Protein AF-A0A968IZB3-F1 (afdb_monomer)

Foldseek 3Di:
DDDPPPPPDDDPVLLVVLLVVVVVVVVVCVVVVNQKDKDKDALVSLSSNVVSQVCVCVVCPCVQWHWDWASADPDPPDRITMIIIHGPPPDD

pLDDT: mean 84.04, std 14.96, range [40.03, 95.81]

Structure (mmCIF, N/CA/C/O backbone):
data_AF-A0A968IZB3-F1
#
_entry.id   AF-A0A968IZB3-F1
#
loop_
_atom_site.group_PDB
_atom_site.id
_atom_site.type_symbol
_atom_site.label_atom_id
_atom_site.label_alt_id
_atom_site.label_comp_id
_atom_site.label_asym_id
_atom_site.label_entity_id
_atom_site.label_seq_id
_atom_site.pdbx_PDB_ins_code
_atom_site.Cartn_x
_atom_site.Cartn_y
_atom_site.Cartn_z
_atom_site.occupancy
_atom_site.B_iso_or_equiv
_atom_site.auth_seq_id
_atom_site.auth_comp_id
_atom_site.auth_asym_id
_atom_site.auth_atom_id
_atom_site.pdbx_PDB_model_num
ATOM 1 N N . MET A 1 1 ? -8.982 -29.544 -18.329 1.00 43.62 1 MET A N 1
ATOM 2 C CA . MET A 1 1 ? -7.962 -28.482 -18.455 1.00 43.62 1 MET A CA 1
ATOM 3 C C . MET A 1 1 ? -8.080 -27.624 -17.207 1.00 43.62 1 MET A C 1
ATOM 5 O O . MET A 1 1 ? -9.008 -26.835 -17.112 1.00 43.62 1 MET A O 1
ATOM 9 N N . GLU A 1 2 ? -7.256 -27.879 -16.192 1.00 49.62 2 GLU A N 1
ATOM 10 C CA . GLU A 1 2 ? -7.205 -27.007 -15.012 1.00 49.62 2 GLU A CA 1
ATOM 11 C C . GLU A 1 2 ? -6.481 -25.709 -15.401 1.00 49.62 2 GLU A C 1
ATOM 13 O O . GLU A 1 2 ? -5.482 -25.781 -16.126 1.00 49.62 2 GLU A O 1
ATOM 18 N N . PRO A 1 3 ? -6.962 -24.526 -14.979 1.00 50.59 3 PRO A N 1
ATOM 19 C CA . PRO A 1 3 ? -6.251 -23.286 -15.248 1.00 50.59 3 PRO A CA 1
ATOM 20 C C . PRO A 1 3 ? -4.865 -23.354 -14.588 1.00 50.59 3 PRO A C 1
ATOM 22 O O . PRO A 1 3 ? -4.740 -23.884 -13.477 1.00 50.59 3 PRO A O 1
ATOM 25 N N . PRO A 1 4 ? -3.807 -22.849 -15.246 1.00 49.22 4 PRO A N 1
ATOM 26 C CA . PRO A 1 4 ? -2.474 -22.870 -14.668 1.00 49.22 4 PRO A CA 1
ATOM 27 C C . PRO A 1 4 ? -2.507 -22.145 -13.320 1.00 49.22 4 PRO A C 1
ATOM 29 O O . PRO A 1 4 ? -2.912 -20.986 -13.232 1.00 49.22 4 PRO A O 1
ATOM 32 N N . LYS A 1 5 ? -2.084 -22.834 -12.253 1.00 51.88 5 LYS A N 1
ATOM 33 C CA . LYS A 1 5 ? -1.854 -22.220 -10.941 1.00 51.88 5 LYS A CA 1
ATOM 34 C C . LYS A 1 5 ? -0.664 -21.276 -11.088 1.00 51.88 5 LYS A C 1
ATOM 36 O O . LYS A 1 5 ? 0.480 -21.687 -10.898 1.00 51.88 5 LYS A O 1
ATOM 41 N N . VAL A 1 6 ? -0.924 -20.031 -11.483 1.00 54.88 6 VAL A N 1
ATOM 42 C CA . VAL A 1 6 ? 0.084 -18.972 -11.530 1.00 54.88 6 VAL A CA 1
ATOM 43 C C . VAL A 1 6 ? 0.577 -18.772 -10.100 1.00 54.88 6 VAL A C 1
ATOM 45 O O . VAL A 1 6 ? -0.084 -18.147 -9.274 1.00 54.88 6 VAL A O 1
ATOM 48 N N . LYS A 1 7 ? 1.727 -19.368 -9.774 1.00 58.19 7 LYS A N 1
ATOM 49 C CA . LYS A 1 7 ? 2.427 -19.076 -8.526 1.00 58.19 7 LYS A CA 1
ATOM 50 C C . LYS A 1 7 ? 3.003 -17.679 -8.676 1.00 58.19 7 LYS A C 1
ATOM 52 O O . LYS A 1 7 ? 4.009 -17.494 -9.356 1.00 58.19 7 LYS A O 1
ATOM 57 N N . ILE A 1 8 ? 2.336 -16.704 -8.073 1.00 64.81 8 ILE A N 1
ATOM 58 C CA . ILE A 1 8 ? 2.822 -15.331 -8.026 1.00 64.81 8 ILE A CA 1
ATOM 59 C C . ILE A 1 8 ? 4.086 -15.347 -7.159 1.00 64.81 8 ILE A C 1
ATOM 61 O O . ILE A 1 8 ? 4.014 -15.448 -5.936 1.00 64.81 8 ILE A O 1
ATOM 65 N N . GLN A 1 9 ? 5.257 -15.330 -7.799 1.00 70.81 9 GLN A N 1
ATOM 66 C CA . GLN A 1 9 ? 6.517 -15.114 -7.099 1.00 70.81 9 GLN A CA 1
ATOM 67 C C . GLN A 1 9 ? 6.599 -13.636 -6.744 1.00 70.81 9 GLN A C 1
ATOM 69 O O . GLN A 1 9 ? 6.675 -12.775 -7.623 1.00 70.81 9 GLN A O 1
ATOM 74 N N . VAL A 1 10 ? 6.563 -13.348 -5.448 1.00 77.50 10 VAL A N 1
ATOM 75 C CA . VAL A 1 10 ? 6.714 -11.991 -4.934 1.00 77.50 10 VAL A CA 1
ATOM 76 C C . VAL A 1 10 ? 7.975 -11.934 -4.094 1.00 77.50 10 VAL A C 1
ATOM 78 O O . VAL A 1 10 ? 8.164 -12.736 -3.180 1.00 77.50 10 VAL A O 1
ATOM 81 N N . ASN A 1 11 ? 8.855 -10.991 -4.421 1.00 87.56 11 ASN A N 1
ATOM 82 C CA . ASN A 1 11 ? 10.038 -10.731 -3.621 1.00 87.56 11 ASN A CA 1
ATOM 83 C C . ASN A 1 11 ? 9.603 -10.115 -2.286 1.00 87.56 11 ASN A C 1
ATOM 85 O O . ASN A 1 11 ? 9.033 -9.025 -2.265 1.00 87.56 11 ASN A O 1
ATOM 89 N N . ARG A 1 12 ? 9.900 -10.800 -1.178 1.00 89.25 12 ARG A N 1
ATOM 90 C CA . ARG A 1 12 ? 9.583 -10.336 0.176 1.00 89.25 12 ARG A CA 1
ATOM 91 C C . ARG A 1 12 ? 10.101 -8.917 0.441 1.00 89.25 12 ARG A C 1
ATOM 93 O O . ARG A 1 12 ? 9.346 -8.099 0.950 1.00 89.25 12 ARG A O 1
ATOM 100 N N . ALA A 1 13 ? 11.334 -8.607 0.040 1.00 92.56 13 ALA A N 1
ATOM 101 C CA . ALA A 1 13 ? 11.909 -7.277 0.243 1.00 92.56 13 ALA A CA 1
ATOM 102 C C . ALA A 1 13 ? 11.135 -6.194 -0.527 1.00 92.56 13 ALA A C 1
ATOM 104 O O . ALA A 1 13 ? 10.952 -5.090 -0.023 1.00 92.56 13 ALA A O 1
ATOM 105 N N . ALA A 1 14 ? 10.628 -6.525 -1.720 1.00 91.38 14 ALA A N 1
ATOM 106 C CA . ALA A 1 14 ? 9.781 -5.616 -2.488 1.00 91.38 14 ALA A CA 1
ATOM 107 C C . ALA A 1 14 ? 8.416 -5.409 -1.813 1.00 91.38 14 ALA A C 1
ATOM 109 O O . ALA A 1 14 ? 7.927 -4.285 -1.775 1.00 91.38 14 ALA A O 1
ATOM 110 N N . VAL A 1 15 ? 7.820 -6.458 -1.228 1.00 93.56 15 VAL A N 1
ATOM 111 C CA . VAL A 1 15 ? 6.576 -6.332 -0.441 1.00 93.56 15 VAL A CA 1
ATOM 112 C C . VAL A 1 15 ? 6.790 -5.447 0.777 1.00 93.56 15 VAL A C 1
ATOM 114 O O . VAL A 1 15 ? 5.993 -4.546 1.005 1.00 93.56 15 VAL A O 1
ATOM 117 N N . GLU A 1 16 ? 7.856 -5.677 1.546 1.00 94.94 16 GLU A N 1
ATOM 118 C CA . GLU A 1 16 ? 8.160 -4.883 2.743 1.00 94.94 16 GLU A CA 1
ATOM 119 C C . GLU A 1 16 ? 8.392 -3.410 2.379 1.00 94.94 16 GLU A C 1
ATOM 121 O O . GLU A 1 16 ? 7.825 -2.524 3.016 1.00 94.94 16 GLU A O 1
ATOM 126 N N . ALA A 1 17 ? 9.129 -3.140 1.296 1.00 94.50 17 ALA A N 1
ATOM 127 C CA . ALA A 1 17 ? 9.324 -1.783 0.796 1.00 94.50 17 ALA A CA 1
ATOM 128 C C . ALA A 1 17 ? 8.008 -1.138 0.320 1.00 94.50 17 ALA A C 1
ATOM 130 O O . ALA A 1 17 ? 7.732 0.013 0.659 1.00 94.50 17 ALA A O 1
ATOM 131 N N . ALA A 1 18 ? 7.183 -1.859 -0.447 1.00 94.94 18 ALA A N 1
ATOM 132 C CA . ALA A 1 18 ? 5.890 -1.364 -0.918 1.00 94.94 18 ALA A CA 1
ATOM 133 C C . ALA A 1 18 ? 4.927 -1.090 0.247 1.00 94.94 18 ALA A C 1
ATOM 135 O O . ALA A 1 18 ? 4.238 -0.072 0.242 1.00 94.94 18 ALA A O 1
ATOM 136 N N . LEU A 1 19 ? 4.923 -1.955 1.265 1.00 95.50 19 LEU A N 1
ATOM 137 C CA . LEU A 1 19 ? 4.123 -1.801 2.475 1.00 95.50 19 LEU A CA 1
ATOM 138 C C . LEU A 1 19 ? 4.549 -0.559 3.260 1.00 95.50 19 LEU A C 1
ATOM 140 O O . LEU A 1 19 ? 3.708 0.293 3.523 1.00 95.50 19 LEU A O 1
ATOM 144 N N . GLN A 1 20 ? 5.845 -0.397 3.544 1.00 95.81 20 GLN A N 1
ATOM 145 C CA . GLN A 1 20 ? 6.357 0.782 4.252 1.00 95.81 20 GLN A CA 1
ATOM 146 C C . GLN A 1 20 ? 6.017 2.087 3.524 1.00 95.81 20 GLN A C 1
ATOM 148 O O . GLN A 1 20 ? 5.577 3.055 4.151 1.00 95.81 20 GLN A O 1
ATOM 153 N N . LYS A 1 21 ? 6.190 2.123 2.197 1.00 94.56 21 LYS A N 1
ATOM 154 C CA . LYS A 1 21 ? 5.851 3.304 1.395 1.00 94.56 21 LYS A CA 1
ATOM 155 C C . LYS A 1 21 ? 4.345 3.591 1.407 1.00 94.56 21 LYS A C 1
ATOM 157 O O . LYS A 1 21 ? 3.961 4.743 1.597 1.00 94.56 21 LYS A O 1
ATOM 162 N N . LEU A 1 22 ? 3.505 2.565 1.239 1.00 94.25 22 LEU A N 1
ATOM 163 C CA . LEU A 1 22 ? 2.046 2.703 1.281 1.00 94.25 22 LEU A CA 1
ATOM 164 C C . LEU A 1 22 ? 1.575 3.190 2.657 1.00 94.25 22 LEU A C 1
ATOM 166 O O . LEU A 1 22 ? 0.771 4.114 2.738 1.00 94.25 22 LEU A O 1
ATOM 170 N N . GLU A 1 23 ? 2.104 2.618 3.739 1.00 95.06 23 GLU A N 1
ATOM 171 C CA . GLU A 1 23 ? 1.804 3.051 5.105 1.00 95.06 23 GLU A CA 1
ATOM 172 C C . GLU A 1 23 ? 2.202 4.506 5.340 1.00 95.06 23 GLU A C 1
ATOM 174 O O . GLU A 1 23 ? 1.425 5.266 5.912 1.00 95.06 23 GLU A O 1
ATOM 179 N N . THR A 1 24 ? 3.384 4.904 4.869 1.00 94.88 24 THR A N 1
ATOM 180 C CA . THR A 1 24 ? 3.862 6.286 4.988 1.00 94.88 24 THR A CA 1
ATOM 181 C C . THR A 1 24 ? 2.929 7.241 4.250 1.00 94.88 24 THR A C 1
ATOM 183 O O . THR A 1 24 ? 2.503 8.237 4.824 1.00 94.88 24 THR A O 1
ATOM 186 N N . ALA A 1 25 ? 2.536 6.909 3.015 1.00 92.62 25 ALA A N 1
ATOM 187 C CA . ALA A 1 25 ? 1.614 7.725 2.229 1.00 92.62 25 ALA A CA 1
ATOM 188 C C . ALA A 1 25 ? 0.252 7.898 2.924 1.00 92.62 25 ALA A C 1
ATOM 190 O O . ALA A 1 25 ? -0.284 9.003 2.96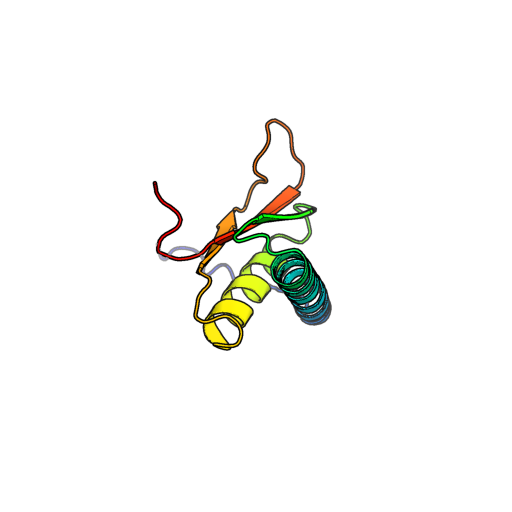8 1.00 92.62 25 ALA A O 1
ATOM 191 N N . VAL A 1 26 ? -0.284 6.827 3.518 1.00 92.56 26 VAL A N 1
ATOM 192 C CA . VAL A 1 26 ? -1.539 6.878 4.284 1.00 92.56 26 VAL A CA 1
ATOM 193 C C . VAL A 1 26 ? -1.380 7.728 5.546 1.00 92.56 26 VAL A C 1
ATOM 195 O O . VAL A 1 26 ? -2.259 8.526 5.854 1.00 92.56 26 VAL A O 1
ATOM 198 N N . GLN A 1 27 ? -0.269 7.593 6.276 1.00 93.69 27 GLN A N 1
ATOM 199 C CA . GLN A 1 27 ? -0.008 8.390 7.480 1.00 93.69 27 GLN A CA 1
ATOM 200 C C . GLN A 1 27 ? 0.130 9.877 7.164 1.00 93.69 27 GLN A C 1
ATOM 202 O O . GLN A 1 27 ? -0.469 10.689 7.865 1.00 93.69 27 GLN A O 1
ATOM 207 N N . SER A 1 28 ? 0.868 10.225 6.108 1.00 92.69 28 SER A N 1
ATOM 208 C CA . SER A 1 28 ? 0.985 11.605 5.634 1.00 92.69 28 SER A CA 1
ATOM 209 C C . SER A 1 28 ? -0.380 12.168 5.253 1.00 92.69 28 SER A C 1
ATOM 211 O O . SER A 1 28 ? -0.758 13.215 5.764 1.00 92.69 28 SER A O 1
ATOM 213 N N . ALA A 1 29 ? -1.172 11.427 4.470 1.00 90.12 29 ALA A N 1
ATOM 214 C CA . ALA A 1 29 ? -2.520 11.851 4.105 1.00 90.12 29 ALA A CA 1
ATOM 215 C C . ALA A 1 29 ? -3.407 12.096 5.340 1.00 90.12 29 ALA A C 1
ATOM 217 O O . ALA A 1 29 ? -4.054 13.134 5.437 1.00 90.12 29 ALA A O 1
ATOM 218 N N . ILE A 1 30 ? -3.382 11.190 6.325 1.00 90.50 30 ILE A N 1
ATOM 219 C CA . ILE A 1 30 ? -4.117 11.362 7.588 1.00 90.50 30 ILE A CA 1
ATOM 220 C C . ILE A 1 30 ? -3.644 12.614 8.339 1.00 90.50 30 ILE A C 1
ATOM 222 O O . ILE A 1 30 ? -4.477 13.373 8.831 1.00 90.50 30 ILE A O 1
ATOM 226 N N . ALA A 1 31 ? -2.330 12.835 8.430 1.00 92.44 31 ALA A N 1
ATOM 227 C CA . ALA A 1 31 ? -1.755 13.991 9.115 1.00 92.44 31 ALA A CA 1
ATOM 228 C C . ALA A 1 31 ? -2.128 15.321 8.437 1.00 92.44 31 ALA A C 1
ATOM 2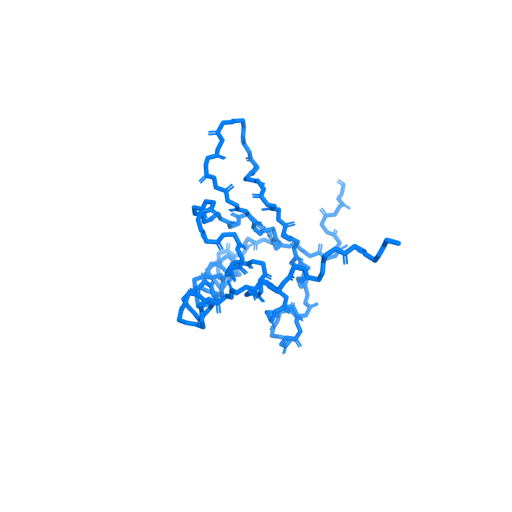30 O O . ALA A 1 31 ? -2.304 16.328 9.117 1.00 92.44 31 ALA A O 1
ATOM 231 N N . GLU A 1 32 ? -2.301 15.310 7.115 1.00 92.44 32 GLU A N 1
ATOM 232 C CA . GLU A 1 32 ? -2.743 16.460 6.321 1.00 92.44 32 GLU A CA 1
ATOM 233 C C . GLU A 1 32 ? -4.274 16.627 6.283 1.00 92.44 32 GLU A C 1
ATOM 235 O O . GLU A 1 32 ? -4.784 17.548 5.649 1.00 92.44 32 GLU A O 1
ATOM 240 N N . GLY A 1 33 ? -5.034 15.752 6.952 1.00 88.81 33 GLY A N 1
ATOM 241 C CA . GLY A 1 33 ? -6.500 15.769 6.915 1.00 88.81 33 GLY A CA 1
ATOM 242 C C . GLY A 1 33 ? -7.092 15.308 5.577 1.00 88.81 33 GLY A C 1
ATOM 243 O O . GLY A 1 33 ? -8.286 15.487 5.329 1.00 88.81 33 GLY A O 1
ATOM 244 N N . ILE A 1 34 ? -6.279 14.694 4.714 1.00 88.94 34 ILE A N 1
ATOM 245 C CA . ILE A 1 34 ? -6.704 14.124 3.439 1.00 88.94 34 ILE A CA 1
ATOM 246 C C . ILE A 1 34 ? -7.471 12.838 3.726 1.00 88.94 34 ILE A C 1
ATOM 248 O O . ILE A 1 34 ? -6.925 11.830 4.176 1.00 88.94 34 ILE A O 1
ATOM 252 N N . GLN A 1 35 ? -8.766 12.876 3.424 1.00 86.00 35 GLN A N 1
ATOM 253 C CA . GLN A 1 35 ? -9.657 11.756 3.680 1.00 86.00 35 GLN A CA 1
ATOM 254 C C . GLN A 1 35 ? -9.452 10.598 2.720 1.00 86.00 35 GLN A C 1
ATOM 256 O O . GLN A 1 35 ? -9.947 9.534 3.013 1.00 86.00 35 GLN A O 1
ATOM 261 N N . GLY A 1 36 ? -8.766 10.737 1.592 1.00 88.81 36 GLY A N 1
ATOM 262 C CA . GLY A 1 36 ? -8.507 9.613 0.702 1.00 88.81 36 GLY A CA 1
ATOM 263 C C . GLY A 1 36 ? -7.573 9.994 -0.430 1.00 88.81 36 GLY A C 1
ATOM 264 O O . GLY A 1 36 ? -7.406 11.172 -0.735 1.00 88.81 36 GLY A O 1
ATOM 265 N N . GLY A 1 37 ? -6.948 9.001 -1.049 1.00 89.88 37 GLY A N 1
ATOM 266 C CA . GLY A 1 37 ? -5.941 9.262 -2.065 1.00 89.88 37 GLY A CA 1
ATOM 267 C C . GLY A 1 37 ? -5.625 8.066 -2.942 1.00 89.88 37 GLY A C 1
ATOM 268 O O . GLY A 1 37 ? -6.138 6.960 -2.756 1.00 89.88 37 GLY A O 1
ATOM 269 N N . VAL A 1 38 ? -4.758 8.324 -3.918 1.00 91.62 38 VAL A N 1
ATOM 270 C CA . VAL A 1 38 ? -4.239 7.329 -4.854 1.00 91.62 38 VAL A CA 1
ATOM 271 C C . VAL A 1 38 ? -2.727 7.279 -4.704 1.00 91.62 38 VAL A C 1
ATOM 273 O O . VAL A 1 38 ? -2.039 8.277 -4.904 1.00 91.62 38 VAL A O 1
ATOM 276 N N . TYR A 1 39 ? -2.209 6.108 -4.359 1.00 92.00 39 TYR A N 1
ATOM 277 C CA . TYR A 1 39 ? -0.783 5.840 -4.287 1.00 92.00 39 TYR A CA 1
ATOM 278 C C . TYR A 1 39 ? -0.338 5.063 -5.524 1.00 92.00 39 TYR A C 1
ATOM 280 O O . TYR A 1 39 ? -0.965 4.063 -5.866 1.00 92.00 39 TYR A O 1
ATOM 288 N N . HIS A 1 40 ? 0.737 5.503 -6.178 1.00 92.38 40 HIS A N 1
ATOM 289 C CA . HIS A 1 40 ? 1.257 4.889 -7.401 1.00 92.38 40 HIS A CA 1
ATOM 290 C C . HIS A 1 40 ? 2.651 4.290 -7.182 1.00 92.38 40 HIS A C 1
ATOM 292 O O . HIS A 1 40 ? 3.495 4.892 -6.520 1.00 92.38 40 HIS A O 1
ATOM 298 N N . LEU A 1 41 ? 2.911 3.143 -7.812 1.00 90.75 41 LEU A N 1
ATOM 299 C CA . LEU A 1 41 ? 4.247 2.561 -7.993 1.00 90.75 41 LEU A CA 1
ATOM 300 C C . LEU A 1 41 ? 4.466 2.175 -9.459 1.00 90.75 41 LEU A C 1
ATOM 302 O O . LEU A 1 41 ? 3.490 2.020 -10.188 1.00 90.75 41 LEU A O 1
ATOM 306 N N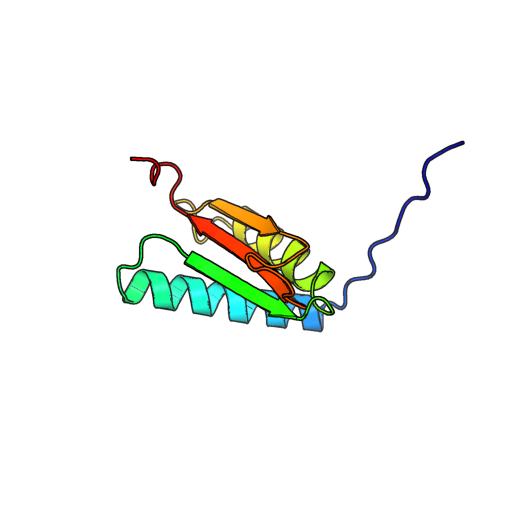 . PRO A 1 42 ? 5.712 1.974 -9.921 1.00 90.62 42 PRO A N 1
ATOM 307 C CA . PRO A 1 42 ? 5.971 1.425 -11.252 1.00 90.62 42 PRO A CA 1
ATOM 308 C C . PRO A 1 42 ? 5.248 0.087 -11.474 1.00 90.62 42 PRO A C 1
ATOM 310 O O . PRO A 1 42 ? 5.117 -0.711 -10.545 1.00 90.62 42 PRO A O 1
ATOM 313 N N . THR A 1 43 ? 4.815 -0.211 -12.704 1.00 89.62 43 THR A N 1
ATOM 314 C CA . THR A 1 43 ? 4.133 -1.486 -13.023 1.00 89.62 43 THR A CA 1
ATOM 315 C C . THR A 1 43 ? 4.996 -2.714 -12.707 1.00 89.62 43 THR A C 1
ATOM 317 O O . THR A 1 43 ? 4.460 -3.777 -12.407 1.00 89.62 43 THR A O 1
ATOM 320 N N . SER A 1 44 ? 6.328 -2.584 -12.693 1.00 88.12 44 SER A N 1
ATOM 321 C CA . SER A 1 44 ? 7.238 -3.655 -12.260 1.00 88.12 44 SER A CA 1
ATOM 322 C C . SER A 1 44 ? 7.035 -4.078 -10.797 1.00 88.12 44 SER A C 1
ATOM 324 O O . SER A 1 44 ? 7.334 -5.219 -10.449 1.00 88.12 44 SER A O 1
ATOM 326 N N . GLU A 1 45 ? 6.481 -3.205 -9.952 1.00 88.81 45 GLU A N 1
ATOM 327 C CA . GLU A 1 45 ? 6.176 -3.483 -8.543 1.00 88.81 45 GLU A CA 1
ATOM 328 C C . GLU A 1 45 ? 4.721 -3.946 -8.319 1.00 88.81 45 GLU A C 1
ATOM 330 O O . GLU A 1 45 ? 4.309 -4.131 -7.176 1.00 88.81 45 GLU A O 1
ATOM 335 N N . HIS A 1 46 ? 3.955 -4.203 -9.389 1.00 90.62 46 HIS A N 1
ATOM 336 C CA . HIS A 1 46 ? 2.546 -4.637 -9.358 1.00 90.62 46 HIS A CA 1
ATOM 337 C C . HIS A 1 46 ? 2.259 -5.715 -8.300 1.00 90.62 46 HIS A C 1
ATOM 339 O O . HIS A 1 46 ? 1.397 -5.533 -7.441 1.00 90.62 46 HIS A O 1
ATOM 345 N N . ASN A 1 47 ? 3.009 -6.821 -8.327 1.00 91.25 47 ASN A N 1
ATOM 346 C CA . ASN A 1 47 ? 2.779 -7.942 -7.413 1.00 91.25 47 ASN A CA 1
ATOM 347 C C . ASN A 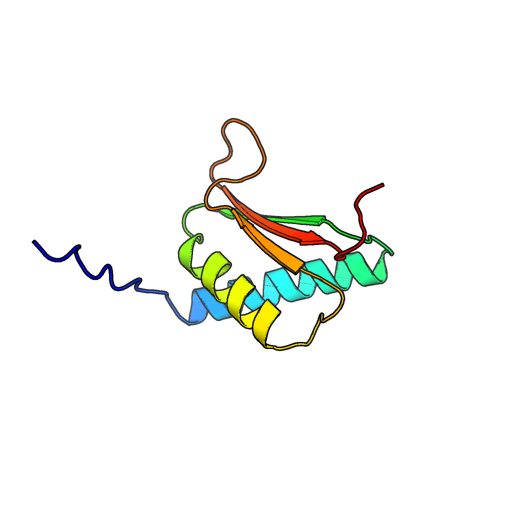1 47 ? 3.059 -7.549 -5.957 1.00 91.25 47 ASN A C 1
ATOM 349 O O . ASN A 1 47 ? 2.351 -7.980 -5.049 1.00 91.25 47 ASN A O 1
ATOM 353 N N . ALA A 1 48 ? 4.100 -6.742 -5.738 1.00 93.50 48 ALA A N 1
ATOM 354 C CA . ALA A 1 48 ? 4.488 -6.294 -4.410 1.00 93.50 48 ALA A CA 1
ATOM 355 C C . ALA A 1 48 ? 3.442 -5.338 -3.831 1.00 93.50 48 ALA A C 1
ATOM 357 O O . ALA A 1 48 ? 3.032 -5.517 -2.687 1.00 93.50 48 ALA A O 1
ATOM 358 N N . LEU A 1 49 ? 2.956 -4.386 -4.635 1.00 94.19 49 LEU A N 1
ATOM 359 C CA . LEU A 1 49 ? 1.929 -3.437 -4.216 1.00 94.19 49 LEU A CA 1
ATOM 360 C C . LEU A 1 49 ? 0.586 -4.122 -3.947 1.00 94.19 49 LEU A C 1
ATOM 362 O O . LEU A 1 49 ? -0.078 -3.801 -2.962 1.00 94.19 49 LEU A O 1
ATOM 366 N N . TRP A 1 50 ? 0.204 -5.091 -4.781 1.00 93.50 50 TRP A N 1
ATOM 367 C CA . TRP A 1 50 ? -1.009 -5.873 -4.568 1.00 93.50 50 TRP A CA 1
ATOM 368 C C . TRP A 1 50 ? -0.973 -6.598 -3.219 1.00 93.50 50 TRP A C 1
ATOM 370 O O . TRP A 1 50 ? -1.868 -6.405 -2.394 1.00 93.50 50 TRP A O 1
ATOM 380 N N . VAL A 1 51 ? 0.099 -7.350 -2.947 1.00 93.94 51 VAL A N 1
ATOM 381 C CA . VAL A 1 51 ? 0.265 -8.058 -1.669 1.00 93.94 51 VAL A CA 1
ATOM 382 C C . VAL A 1 51 ? 0.360 -7.080 -0.499 1.00 93.94 51 VAL A C 1
ATOM 384 O O . VAL A 1 51 ? -0.289 -7.296 0.520 1.00 93.94 51 VAL A O 1
ATOM 387 N N . ALA A 1 52 ? 1.111 -5.986 -0.635 1.00 94.62 52 ALA A N 1
ATOM 388 C CA . ALA A 1 52 ? 1.221 -4.969 0.407 1.00 94.62 52 ALA A CA 1
ATOM 389 C C . ALA A 1 52 ? -0.144 -4.359 0.761 1.00 94.62 52 ALA A C 1
ATOM 391 O O . ALA A 1 52 ? -0.452 -4.199 1.939 1.00 94.62 52 ALA A O 1
ATOM 392 N N . SER A 1 53 ? -0.989 -4.075 -0.235 1.00 94.31 53 SER A N 1
ATOM 393 C CA . SER A 1 53 ? -2.334 -3.536 -0.005 1.00 94.31 53 SER A CA 1
ATOM 394 C C . SER A 1 53 ? -3.248 -4.515 0.738 1.00 94.31 53 SER A C 1
ATOM 396 O O . SER A 1 53 ? -3.962 -4.113 1.656 1.00 94.31 53 SER A O 1
ATOM 398 N N . ASP A 1 54 ? -3.178 -5.806 0.402 1.00 94.00 54 ASP A N 1
ATOM 399 C CA . ASP A 1 54 ? -3.939 -6.865 1.069 1.00 94.00 54 ASP A CA 1
ATOM 400 C C . ASP A 1 54 ? -3.465 -7.075 2.516 1.00 94.00 54 ASP A C 1
ATOM 402 O O . ASP A 1 54 ? -4.283 -7.130 3.437 1.00 94.00 54 ASP A O 1
ATOM 406 N N . LEU A 1 55 ? -2.147 -7.107 2.738 1.00 94.38 55 LEU A N 1
ATOM 407 C CA . LEU A 1 55 ? -1.563 -7.179 4.079 1.00 94.38 55 LEU A CA 1
ATOM 408 C C . LEU A 1 55 ? -1.961 -5.969 4.922 1.00 94.38 55 LEU A C 1
ATOM 410 O O . LEU A 1 55 ? -2.341 -6.129 6.083 1.00 94.38 55 LEU A O 1
ATOM 414 N N . LEU A 1 56 ? -1.930 -4.770 4.339 1.00 94.06 56 LEU A N 1
ATOM 415 C CA . LEU A 1 56 ? -2.299 -3.558 5.050 1.00 94.06 56 LEU A CA 1
ATOM 416 C C . LEU A 1 56 ? -3.783 -3.557 5.432 1.00 94.06 56 LEU A C 1
ATOM 418 O O . LEU A 1 56 ? -4.116 -3.248 6.577 1.00 94.06 56 LEU A O 1
ATOM 422 N N . GLN A 1 57 ? -4.662 -3.980 4.519 1.00 93.31 57 GLN A N 1
ATOM 423 C CA . GLN A 1 57 ? -6.092 -4.130 4.790 1.00 93.31 57 GLN A CA 1
ATOM 424 C C . GLN A 1 57 ? -6.355 -5.146 5.912 1.00 93.31 57 GLN A C 1
ATOM 426 O O . GLN A 1 57 ? -7.175 -4.882 6.793 1.00 93.31 57 GLN A O 1
ATOM 431 N N . LYS A 1 58 ? -5.653 -6.286 5.903 1.00 93.50 58 LYS A N 1
ATOM 432 C CA . LYS A 1 58 ? -5.789 -7.355 6.909 1.00 93.50 58 LYS A CA 1
ATOM 433 C C . LYS A 1 58 ? -5.167 -7.008 8.257 1.00 93.50 58 L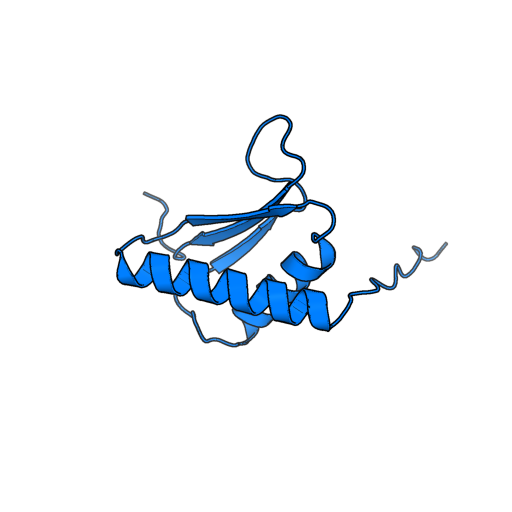YS A C 1
ATOM 435 O O . LYS A 1 58 ? -5.617 -7.534 9.269 1.00 93.50 58 LYS A O 1
ATOM 440 N N . SER A 1 59 ? -4.170 -6.122 8.286 1.00 92.88 59 SER A N 1
ATOM 441 C CA . SER A 1 59 ? -3.528 -5.686 9.532 1.00 92.88 59 SER A CA 1
ATOM 442 C C . SER A 1 59 ? -4.498 -4.999 10.498 1.00 92.88 59 SER A C 1
ATOM 444 O O . SER A 1 59 ? -4.231 -4.935 11.693 1.00 92.88 59 SER A O 1
ATOM 446 N N . GLY A 1 60 ? -5.600 -4.438 9.983 1.00 90.12 60 GLY A N 1
ATOM 447 C CA . GLY A 1 60 ? -6.552 -3.671 10.782 1.00 90.12 60 GLY A CA 1
ATOM 448 C C . GLY A 1 60 ? -6.005 -2.335 11.295 1.00 90.12 60 GLY A C 1
ATOM 449 O O . GLY A 1 60 ? -6.700 -1.662 12.047 1.00 90.12 60 GLY A O 1
ATOM 450 N N . LYS A 1 61 ? -4.798 -1.918 10.881 1.00 91.44 61 LYS A N 1
ATOM 451 C CA . LYS A 1 61 ? -4.168 -0.655 11.307 1.00 91.44 61 LYS A CA 1
ATOM 452 C C . LYS A 1 61 ? -4.953 0.583 10.864 1.00 91.44 61 LYS A C 1
ATOM 454 O O . LYS A 1 61 ? -4.961 1.597 11.555 1.00 91.44 61 LYS A O 1
ATOM 459 N N . TYR A 1 62 ? -5.636 0.481 9.726 1.00 91.38 62 TYR A N 1
ATOM 460 C CA . TYR A 1 62 ? -6.432 1.548 9.120 1.00 91.38 62 TYR A CA 1
ATOM 461 C C . TYR A 1 62 ? -7.874 1.073 8.883 1.00 91.38 62 TYR A C 1
ATOM 463 O O . TYR A 1 62 ? -8.306 0.972 7.737 1.00 91.38 62 TYR A O 1
ATOM 471 N N . PRO A 1 63 ? -8.641 0.756 9.943 1.00 88.62 63 PRO A N 1
ATOM 472 C CA . PRO A 1 63 ? -9.936 0.079 9.809 1.00 88.62 63 PRO A CA 1
ATOM 473 C C . PRO A 1 63 ? -11.002 0.961 9.142 1.00 88.62 63 PRO A C 1
ATOM 475 O O . PRO A 1 63 ? -11.962 0.464 8.561 1.00 88.62 63 PRO A O 1
ATOM 478 N N . GLN A 1 64 ? -10.812 2.278 9.198 1.00 88.56 64 GLN A N 1
ATOM 479 C CA . GLN A 1 64 ? -11.658 3.284 8.558 1.00 88.56 64 GLN A CA 1
ATOM 480 C C . GLN A 1 64 ? -11.384 3.467 7.059 1.00 88.56 64 GLN A C 1
ATOM 482 O O . GLN A 1 64 ? -12.119 4.200 6.408 1.00 88.56 64 GLN A O 1
ATOM 487 N N . TYR A 1 65 ? -10.353 2.821 6.505 1.00 90.25 65 TYR A N 1
ATOM 488 C CA . TYR A 1 65 ? -9.968 2.940 5.101 1.00 90.25 65 TYR A CA 1
ATOM 489 C C . TYR A 1 65 ? -10.157 1.613 4.364 1.00 90.25 65 TYR A C 1
ATOM 491 O O . TYR A 1 65 ? -9.879 0.531 4.885 1.00 90.25 65 TYR A O 1
ATOM 499 N N . ARG A 1 66 ? -10.614 1.707 3.114 1.00 92.44 66 ARG A N 1
ATOM 500 C CA . ARG A 1 66 ? -10.621 0.602 2.156 1.00 92.44 66 ARG A CA 1
ATOM 501 C C . ARG A 1 66 ? -9.484 0.785 1.169 1.00 92.44 66 ARG A C 1
ATOM 503 O O . ARG A 1 66 ? -9.410 1.822 0.511 1.00 92.44 66 ARG A O 1
ATOM 510 N N . PHE A 1 67 ? -8.647 -0.237 1.046 1.00 93.19 67 PHE A N 1
ATOM 511 C CA . PHE A 1 67 ? -7.564 -0.288 0.074 1.00 93.19 67 PHE A CA 1
ATOM 512 C C . PHE A 1 67 ? -8.029 -1.042 -1.168 1.00 93.19 67 PHE A C 1
ATOM 514 O O . PHE A 1 67 ? -8.438 -2.199 -1.083 1.00 93.19 67 PHE A O 1
ATOM 521 N N . ARG A 1 68 ? -7.971 -0.396 -2.334 1.00 93.12 68 ARG A N 1
ATOM 522 C CA . ARG A 1 68 ? -8.303 -1.032 -3.613 1.00 93.12 68 ARG A CA 1
ATOM 523 C C . ARG A 1 68 ? -7.120 -0.945 -4.554 1.00 93.12 68 ARG A C 1
ATOM 525 O O . ARG A 1 68 ? -6.668 0.145 -4.886 1.00 93.12 68 ARG A O 1
ATOM 532 N N . PHE A 1 69 ? -6.637 -2.108 -4.966 1.00 92.94 69 PHE A N 1
ATOM 533 C CA . PHE A 1 69 ? -5.539 -2.239 -5.909 1.00 92.94 69 PHE A CA 1
ATOM 534 C C . PHE A 1 69 ? -6.019 -2.120 -7.360 1.00 92.94 69 PHE A C 1
ATOM 536 O O . PHE A 1 69 ? -7.080 -2.638 -7.717 1.00 92.94 69 PHE A O 1
ATOM 543 N N . TYR A 1 70 ? -5.195 -1.488 -8.190 1.00 90.44 70 TYR A N 1
ATOM 544 C CA . TYR A 1 70 ? -5.370 -1.337 -9.625 1.00 90.44 70 TYR A CA 1
ATOM 545 C C . TYR A 1 70 ? -4.074 -1.767 -10.329 1.00 90.44 70 TYR A C 1
ATOM 547 O O . TYR A 1 70 ? -3.018 -1.169 -10.095 1.00 90.44 70 TYR A O 1
ATOM 555 N N . PRO A 1 71 ? -4.126 -2.795 -11.197 1.00 85.06 71 PRO A N 1
ATOM 556 C CA . PRO A 1 71 ? -2.941 -3.306 -11.887 1.00 85.06 71 PRO A CA 1
ATOM 557 C C . PRO A 1 71 ? -2.375 -2.317 -12.916 1.00 85.06 71 PRO A C 1
ATOM 559 O O . PRO A 1 71 ? -1.202 -2.412 -13.269 1.00 85.06 71 PRO A O 1
ATOM 562 N N . GLN A 1 72 ? -3.193 -1.361 -13.357 1.00 84.00 72 GLN A N 1
ATOM 563 C CA . GLN A 1 72 ? -2.802 -0.211 -14.165 1.00 84.00 72 GLN A CA 1
ATOM 564 C C . GLN A 1 72 ? -3.143 1.065 -13.393 1.00 84.00 72 GLN A C 1
ATOM 566 O O . GLN A 1 72 ? -4.181 1.129 -12.731 1.00 84.00 72 GLN A O 1
ATOM 571 N N . GLY A 1 73 ? -2.246 2.047 -13.437 1.00 75.44 73 GLY A N 1
ATOM 572 C CA . GLY A 1 73 ? -2.411 3.337 -12.782 1.00 75.44 73 GLY A CA 1
ATOM 573 C C . GLY A 1 73 ? -3.655 4.086 -13.259 1.00 75.44 73 GLY A C 1
ATOM 574 O O . GLY A 1 73 ? -4.203 3.820 -14.331 1.00 75.44 73 GLY A O 1
ATOM 575 N N . MET A 1 74 ? -4.114 5.042 -12.450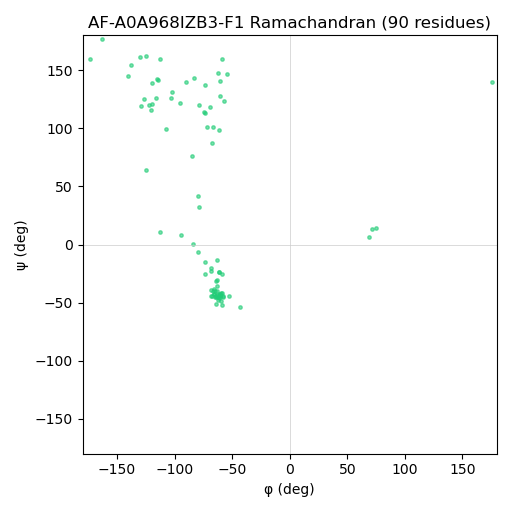 1.00 70.88 74 MET A N 1
ATOM 576 C CA . MET A 1 74 ? -5.250 5.896 -12.800 1.00 70.88 74 MET A CA 1
ATOM 577 C C . MET A 1 74 ? -4.767 7.083 -13.643 1.00 70.88 74 MET A C 1
ATOM 579 O O . MET A 1 74 ? -4.613 8.193 -13.145 1.00 70.88 74 MET A O 1
ATOM 583 N N . GLY A 1 75 ? -4.485 6.828 -14.921 1.00 61.38 75 GLY A N 1
ATOM 584 C CA . GLY A 1 75 ? -4.094 7.842 -15.901 1.00 61.38 75 GLY A CA 1
ATOM 585 C C . GLY A 1 75 ? -3.743 7.218 -17.251 1.00 61.38 75 GLY A C 1
ATOM 586 O O . GLY A 1 75 ? -3.117 6.155 -17.302 1.00 61.38 75 GLY A O 1
ATOM 587 N N . GLU A 1 76 ? -4.152 7.862 -18.345 1.00 46.91 76 GLU A N 1
ATOM 588 C CA . GLU A 1 76 ? -3.876 7.387 -19.705 1.00 46.91 76 GLU A CA 1
ATOM 589 C C . GLU A 1 76 ? -2.354 7.314 -19.947 1.00 46.91 76 GLU A C 1
ATOM 591 O O . GLU A 1 76 ? -1.628 8.265 -19.665 1.00 46.91 76 GLU A O 1
ATOM 596 N N . GLY A 1 77 ? -1.846 6.164 -20.406 1.00 61.44 77 GLY A N 1
ATOM 597 C CA . GLY A 1 77 ? -0.413 5.970 -20.684 1.00 61.44 77 GLY A CA 1
ATOM 598 C C . GLY A 1 77 ? 0.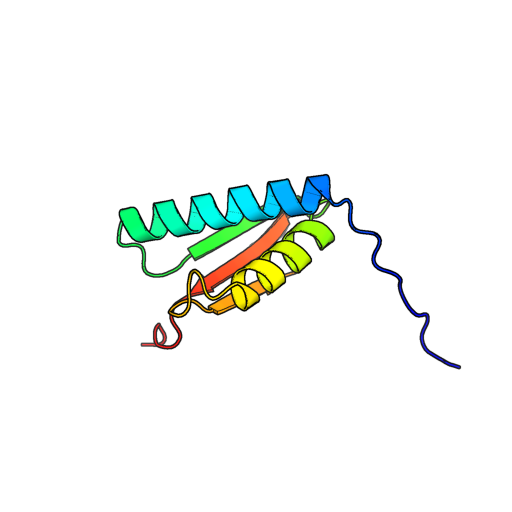497 5.798 -19.457 1.00 61.44 77 GLY A C 1
ATOM 599 O O . GLY A 1 77 ? 1.719 5.885 -19.585 1.00 61.44 77 GLY A O 1
ATOM 600 N N . THR A 1 78 ? -0.053 5.552 -18.265 1.00 64.50 78 THR A N 1
ATOM 601 C CA . THR A 1 78 ? 0.768 5.393 -17.056 1.00 64.50 78 THR A CA 1
ATOM 602 C C . THR A 1 78 ? 1.404 3.997 -16.962 1.00 64.50 78 THR A C 1
ATOM 604 O O . THR A 1 78 ? 0.722 2.980 -16.871 1.00 64.50 78 THR A O 1
ATOM 607 N N . ASN A 1 79 ? 2.743 3.936 -16.927 1.00 84.75 79 ASN A N 1
ATOM 608 C CA . ASN A 1 79 ? 3.523 2.719 -16.623 1.00 84.75 79 ASN A CA 1
ATOM 609 C C . ASN A 1 79 ? 3.581 2.450 -15.107 1.00 84.75 79 ASN A C 1
ATOM 611 O O . ASN A 1 79 ? 4.636 2.143 -14.537 1.00 84.75 79 ASN A O 1
ATOM 615 N N . THR A 1 80 ? 2.446 2.634 -14.434 1.00 89.00 80 THR A N 1
ATOM 616 C CA . THR A 1 80 ? 2.310 2.478 -12.989 1.00 89.00 80 THR A CA 1
ATOM 617 C C . THR A 1 80 ? 1.207 1.480 -12.646 1.00 89.00 80 THR A C 1
ATOM 619 O O . THR A 1 80 ? 0.373 1.120 -13.472 1.00 89.00 80 THR A O 1
ATOM 622 N N . CYS A 1 81 ? 1.237 0.989 -11.415 1.00 90.81 81 CYS A N 1
ATOM 623 C CA . CYS A 1 81 ? 0.125 0.356 -10.721 1.00 90.81 81 CYS A CA 1
ATOM 624 C C . CYS A 1 81 ? -0.286 1.269 -9.559 1.00 90.81 81 CYS A C 1
ATOM 626 O O . CYS A 1 81 ? 0.494 2.132 -9.142 1.00 90.81 81 CYS A O 1
ATOM 628 N N . ALA A 1 82 ? -1.507 1.112 -9.050 1.00 93.19 82 ALA A N 1
ATOM 629 C CA . ALA A 1 82 ? -2.032 2.013 -8.034 1.00 93.19 82 ALA A CA 1
ATOM 630 C C . ALA A 1 82 ? -2.782 1.299 -6.911 1.00 93.19 82 ALA A C 1
ATOM 632 O O . ALA A 1 82 ? -3.351 0.226 -7.092 1.00 93.19 82 ALA A O 1
ATOM 633 N N . VAL A 1 83 ? -2.822 1.936 -5.746 1.00 93.94 83 VAL A N 1
ATOM 634 C CA . VAL A 1 83 ? -3.724 1.601 -4.644 1.00 93.94 83 VAL A CA 1
ATOM 635 C C . VAL A 1 83 ? -4.467 2.859 -4.249 1.00 93.94 83 VAL A C 1
ATOM 637 O O . VAL A 1 83 ? -3.849 3.867 -3.914 1.00 93.94 83 VAL A O 1
ATOM 640 N N . THR A 1 84 ? -5.792 2.803 -4.247 1.00 93.56 84 THR A N 1
ATOM 641 C CA . THR A 1 84 ? -6.600 3.851 -3.626 1.00 93.56 84 THR A CA 1
ATOM 642 C C . THR A 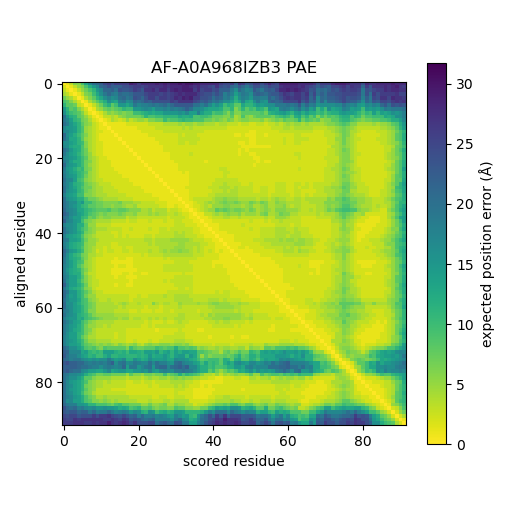1 84 ? -6.851 3.503 -2.171 1.00 93.56 84 THR A C 1
ATOM 644 O O . THR A 1 84 ? -7.151 2.347 -1.870 1.00 93.56 84 THR A O 1
ATOM 647 N N . PHE A 1 85 ? -6.798 4.495 -1.290 1.00 92.69 85 PHE A N 1
ATOM 648 C CA . PHE A 1 85 ? -7.245 4.382 0.094 1.00 92.69 85 PHE A CA 1
ATOM 649 C C . PHE A 1 85 ? -8.355 5.404 0.325 1.00 92.69 85 PHE A C 1
ATOM 651 O O . PHE A 1 85 ? -8.137 6.605 0.195 1.00 92.69 85 PHE A O 1
ATOM 658 N N . THR A 1 86 ? -9.567 4.932 0.611 1.00 90.50 86 THR A N 1
ATOM 659 C CA . THR A 1 86 ? -10.737 5.804 0.795 1.00 90.50 86 THR A CA 1
ATOM 660 C C . THR A 1 86 ? -11.629 5.310 1.937 1.00 90.50 86 THR A C 1
ATOM 662 O O . THR A 1 86 ? -11.785 4.096 2.105 1.00 90.50 86 THR A O 1
ATOM 665 N N . PRO A 1 87 ? -12.264 6.212 2.696 1.00 83.69 87 PRO A N 1
ATOM 666 C CA . PRO A 1 87 ? -13.256 5.886 3.690 1.00 83.69 87 PRO A CA 1
ATOM 667 C C . PRO A 1 87 ? -14.457 5.217 3.028 1.00 83.69 87 PRO A C 1
ATOM 669 O O . PRO A 1 87 ? -14.816 5.556 1.898 1.00 83.69 87 PRO A O 1
ATOM 672 N N . PRO A 1 88 ? -15.136 4.293 3.722 1.00 70.25 88 PRO A N 1
ATOM 673 C CA . PRO A 1 88 ? -16.311 3.612 3.189 1.00 70.25 88 PRO A CA 1
ATOM 674 C C . PRO A 1 88 ? -17.496 4.549 2.892 1.00 70.25 88 PRO A C 1
ATOM 676 O O . PRO A 1 88 ? -18.413 4.119 2.204 1.00 70.25 88 PRO A O 1
ATOM 679 N N . HIS A 1 89 ? -17.474 5.797 3.379 1.00 60.44 89 HIS A N 1
ATOM 680 C CA . HIS A 1 89 ? -18.542 6.793 3.212 1.00 60.44 89 HIS A CA 1
ATOM 681 C C . HIS A 1 89 ? -18.155 7.992 2.329 1.00 60.44 89 HIS A C 1
ATOM 683 O O . HIS A 1 89 ? -18.906 8.957 2.262 1.00 60.44 89 HIS A O 1
ATOM 689 N N . SER A 1 90 ? -17.022 7.960 1.619 1.00 55.12 90 SER A N 1
ATOM 690 C CA . SER A 1 90 ? -16.603 9.075 0.745 1.00 55.12 90 SER A CA 1
ATOM 691 C C . SER A 1 90 ? -17.326 9.117 -0.612 1.00 55.12 90 SER A C 1
ATOM 693 O O . SER A 1 90 ? -16.744 9.526 -1.611 1.00 55.12 90 SER A O 1
ATOM 695 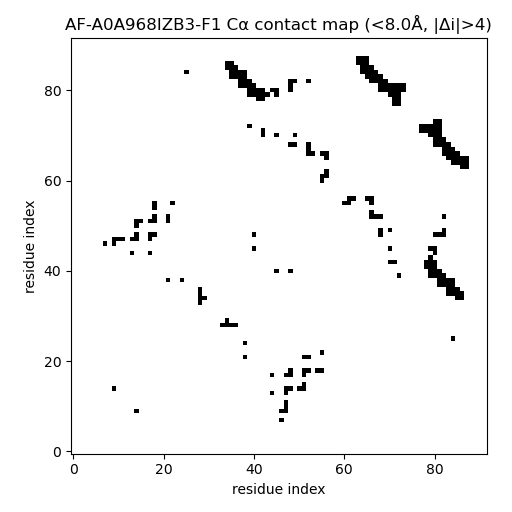N N . GLY A 1 91 ? -18.587 8.681 -0.655 1.00 50.22 91 GLY A N 1
ATOM 696 C CA . GLY A 1 91 ? -19.502 8.916 -1.769 1.00 50.22 91 GLY A CA 1
ATOM 697 C C . GLY A 1 91 ? -20.539 9.942 -1.332 1.00 50.22 91 GLY A C 1
ATOM 698 O O . GLY A 1 91 ? -21.475 9.582 -0.622 1.00 50.22 91 GLY A O 1
ATOM 699 N N . THR A 1 92 ? -20.332 11.196 -1.730 1.00 40.03 92 THR A N 1
ATOM 700 C CA . THR A 1 92 ? -21.391 12.217 -1.764 1.00 40.03 92 THR A CA 1
ATOM 701 C C . THR A 1 92 ? -21.796 12.402 -3.212 1.00 40.03 92 THR A C 1
ATOM 703 O O . THR A 1 92 ? -20.868 12.402 -4.054 1.00 40.03 92 THR A O 1
#

Radius of gyration: 14.05 Å; Cα contacts (8 Å, |Δi|>4): 132; chains: 1; bounding box: 33×45×32 Å

Solvent-accessible surface area (backbone atoms only — not comparable to full-atom values): 5360 Å² total; per-residue (Å²): 136,79,76,80,82,77,77,81,85,64,59,64,71,50,22,55,50,37,30,55,52,51,52,49,53,52,50,51,32,54,76,72,67,45,72,56,54,76,47,76,45,51,42,93,45,34,67,20,43,47,51,22,45,53,52,50,59,70,64,53,82,53,74,69,46,46,65,45,75,35,80,56,29,96,51,92,90,48,73,20,10,27,36,35,39,34,38,92,72,78,75,127

Mean predicted aligned error: 6.85 Å

Nearest PDB structures (foldseek):
  2a40-assembly1_B  TM=5.200E-01  e=4.628E+00  Bos taurus
  8xao-assembly1_A  TM=5.011E-01  e=3.386E+00  Sulfolobus acidocaldarius DSM 639
  8h26-assembly1_A  TM=4.603E-01  e=3.837E+00  Staphylococcus aureus subsp. aureus NCTC 8325
  2a42-assembly1_B  TM=5.130E-01  e=7.629E+00  Bos taurus
  3axs-assembly1_A  TM=3.620E-01  e=9.202E+00  Aquifex aeolicus

Sequence (92 aa):
MEPPKVKIQVNRAAVEAALQKLETAVQSAIAEGIQGGVYHLPTSEHNALWVASDLLQKSGKYPQYRFRFYPQGMGEGTNTCAVTFTPPHSGT

Secondary structure (DSSP, 8-state):
-PPP-------HHHHHHHHHHHHHHHHHHHHTT---EEEEEEGGGHHHHHHHHHHHHHH-SSTT-EEEEESS-SSTT--EEEEEEE-TT---